Protein AF-A0A9Q0IFU2-F1 (afdb_monomer)

pLDDT: mean 84.74, std 19.42, range [34.97, 98.25]

InterPro domains:
  IPR011989 Armadillo-like helical [G3DSA:1.25.10.10] (1-83)

Radius of gyration: 16.81 Å; Cα contacts (8 Å, |Δi|>4): 98; chains: 1; bounding box: 32×30×63 Å

Mean predicted aligned error: 8.51 Å

Organism: NCBI:txid630683

Nearest PDB structures (foldseek):
  4db6-assembly1_A  TM=7.331E-01  e=4.283E-01  synthetic construct
  8a1i-assembly3_P  TM=8.491E-01  e=1.508E+00  Mus musculus
  8a1i-assembly1_A  TM=7.104E-01  e=8.471E-01  Mus musculus
  4e4v-assembly2_B  TM=8.224E-01  e=3.878E+00  Homo sapiens

Structure (mmCIF, N/CA/C/O backbone):
data_AF-A0A9Q0IFU2-F1
#
_entry.id   AF-A0A9Q0IFU2-F1
#
loop_
_atom_site.group_PDB
_atom_site.id
_atom_site.type_symbol
_atom_site.label_atom_id
_atom_site.label_alt_id
_atom_site.label_comp_id
_atom_site.label_asym_id
_atom_site.label_entity_id
_atom_site.label_seq_id
_atom_site.pdbx_PDB_ins_code
_atom_site.Cartn_x
_atom_site.Cartn_y
_atom_site.Cartn_z
_atom_site.occupancy
_atom_site.B_iso_or_equiv
_atom_site.auth_seq_id
_atom_site.auth_comp_id
_atom_site.auth_asym_id
_atom_site.auth_atom_id
_atom_site.pdbx_PDB_model_num
ATOM 1 N N . THR A 1 1 ? -13.754 -10.462 1.896 1.00 69.25 1 THR A N 1
ATOM 2 C CA . THR A 1 1 ? -12.825 -11.204 1.017 1.00 69.25 1 THR A CA 1
ATOM 3 C C . THR A 1 1 ? -11.531 -10.408 0.942 1.00 69.25 1 THR A C 1
ATOM 5 O O . THR A 1 1 ? -11.614 -9.187 0.903 1.00 69.25 1 THR A O 1
ATOM 8 N N . THR A 1 2 ? -10.353 -11.036 0.994 1.00 82.00 2 THR A N 1
ATOM 9 C CA . THR A 1 2 ? -9.044 -10.335 0.985 1.00 82.00 2 THR A CA 1
ATOM 10 C C . THR A 1 2 ? -8.438 -10.179 -0.410 1.00 82.00 2 THR A C 1
ATOM 12 O O . THR A 1 2 ? -7.490 -9.423 -0.573 1.00 82.00 2 THR A O 1
ATOM 15 N N . HIS A 1 3 ? -9.020 -10.812 -1.432 1.00 92.75 3 HIS A N 1
ATOM 16 C CA . HIS A 1 3 ? -8.490 -10.830 -2.804 1.00 92.75 3 HIS A CA 1
ATOM 17 C C . HIS A 1 3 ? -8.215 -9.453 -3.416 1.00 92.75 3 HIS A C 1
ATOM 19 O O . HIS A 1 3 ? -7.327 -9.308 -4.246 1.00 92.75 3 HIS A O 1
ATOM 25 N N . TRP A 1 4 ? -8.959 -8.420 -3.020 1.00 95.25 4 TRP A N 1
ATOM 26 C CA . TRP A 1 4 ? -8.715 -7.068 -3.517 1.00 95.25 4 TRP A CA 1
ATOM 27 C C . TRP A 1 4 ? -7.375 -6.493 -3.022 1.00 95.25 4 TRP A C 1
ATOM 29 O O . TRP A 1 4 ? -6.733 -5.765 -3.771 1.00 95.25 4 TRP A O 1
ATOM 39 N N . LEU A 1 5 ? -6.917 -6.856 -1.815 1.00 95.81 5 LEU A N 1
ATOM 40 C CA . LEU A 1 5 ? -5.597 -6.466 -1.305 1.00 95.81 5 LEU A CA 1
ATOM 41 C C . LEU A 1 5 ? -4.483 -7.146 -2.098 1.00 95.81 5 LEU A C 1
ATOM 43 O O . LEU A 1 5 ? -3.554 -6.470 -2.525 1.00 95.81 5 LEU A O 1
ATOM 47 N N . GLU A 1 6 ? -4.621 -8.447 -2.359 1.00 96.06 6 GLU A N 1
ATOM 48 C CA . GLU A 1 6 ? -3.669 -9.230 -3.162 1.00 96.06 6 GLU A CA 1
ATOM 49 C C . GLU A 1 6 ? -3.522 -8.636 -4.574 1.00 96.06 6 GLU A C 1
ATOM 51 O O . GLU A 1 6 ? -2.414 -8.495 -5.089 1.00 96.06 6 GLU A O 1
ATOM 56 N N . ILE A 1 7 ? -4.634 -8.202 -5.183 1.00 96.62 7 ILE A N 1
ATOM 57 C CA . ILE A 1 7 ? -4.631 -7.527 -6.490 1.00 96.62 7 ILE A CA 1
ATOM 58 C C . ILE A 1 7 ? -3.872 -6.195 -6.424 1.00 96.62 7 ILE A C 1
ATOM 60 O O . ILE A 1 7 ? -3.066 -5.902 -7.307 1.00 96.62 7 ILE A O 1
ATOM 64 N N . LEU A 1 8 ? -4.108 -5.380 -5.392 1.00 97.19 8 LEU A N 1
ATOM 65 C CA . LEU A 1 8 ? -3.406 -4.104 -5.231 1.00 97.19 8 LEU A CA 1
ATOM 66 C C . LEU A 1 8 ? -1.908 -4.312 -4.978 1.00 97.19 8 LEU A C 1
ATOM 68 O O . LEU A 1 8 ? -1.090 -3.629 -5.588 1.00 97.19 8 LEU A O 1
ATOM 72 N N . GLN A 1 9 ? -1.537 -5.279 -4.142 1.00 97.19 9 GLN A N 1
ATOM 73 C CA . GLN A 1 9 ? -0.143 -5.637 -3.873 1.00 97.19 9 GLN A CA 1
ATOM 74 C C . GLN A 1 9 ? 0.560 -6.132 -5.146 1.00 97.19 9 GLN A C 1
ATOM 76 O O . GLN A 1 9 ? 1.666 -5.686 -5.447 1.00 97.19 9 GLN A O 1
ATOM 81 N N . ALA A 1 10 ? -0.107 -6.959 -5.957 1.00 96.88 10 ALA A N 1
ATOM 82 C CA . ALA A 1 10 ? 0.413 -7.389 -7.254 1.00 96.88 10 ALA A CA 1
ATOM 83 C C . ALA A 1 10 ? 0.631 -6.207 -8.218 1.00 96.88 10 ALA A C 1
ATOM 85 O O . ALA A 1 10 ? 1.643 -6.163 -8.918 1.00 96.88 10 ALA A O 1
ATOM 86 N N . LEU A 1 11 ? -0.266 -5.210 -8.228 1.00 96.44 11 LEU A N 1
ATOM 87 C CA . LEU A 1 11 ? -0.064 -3.980 -9.004 1.00 96.44 11 LEU A CA 1
ATOM 88 C C . LEU A 1 11 ? 1.154 -3.185 -8.512 1.00 96.44 11 LEU A C 1
ATOM 90 O O . LEU A 1 11 ? 1.937 -2.714 -9.336 1.00 96.44 11 LEU A O 1
ATOM 94 N N . LEU A 1 12 ? 1.348 -3.063 -7.195 1.00 96.56 12 LEU A N 1
ATOM 95 C CA . LEU A 1 12 ? 2.504 -2.378 -6.600 1.00 96.56 12 LEU A CA 1
ATOM 96 C C . LEU A 1 12 ? 3.840 -3.096 -6.864 1.00 96.56 12 LEU A C 1
ATOM 98 O O . LEU A 1 12 ? 4.889 -2.455 -6.873 1.00 96.56 12 LEU A O 1
ATOM 102 N N . LEU A 1 13 ? 3.810 -4.405 -7.115 1.00 96.00 13 LEU A N 1
ATOM 103 C CA . LEU A 1 13 ? 4.987 -5.219 -7.440 1.00 96.00 13 LEU A CA 1
ATOM 104 C C . LEU A 1 13 ? 5.207 -5.413 -8.949 1.00 96.00 13 LEU A C 1
ATOM 106 O O . LEU A 1 13 ? 6.208 -6.001 -9.350 1.00 96.00 13 LEU A O 1
ATOM 110 N N . SER A 1 14 ? 4.310 -4.901 -9.797 1.00 95.94 14 SER A N 1
ATOM 111 C CA . SER A 1 14 ? 4.387 -5.045 -11.255 1.00 95.94 14 SER A CA 1
ATOM 112 C C . SER A 1 14 ? 5.736 -4.581 -11.812 1.00 95.94 14 SER A C 1
ATOM 114 O O . SER A 1 14 ? 6.170 -3.461 -11.544 1.00 95.94 14 SER A O 1
ATOM 116 N N . GLU A 1 15 ? 6.371 -5.378 -12.673 1.00 92.19 15 GLU A N 1
ATOM 117 C CA . GLU A 1 15 ? 7.605 -4.996 -13.379 1.00 92.19 15 GLU A CA 1
ATOM 118 C C . GLU A 1 15 ? 7.397 -3.799 -14.321 1.00 92.19 15 GLU A C 1
ATOM 120 O O . GLU A 1 15 ? 8.296 -2.976 -14.487 1.00 92.19 15 GLU A O 1
ATOM 125 N N . ALA A 1 16 ? 6.188 -3.641 -14.872 1.00 92.69 16 ALA A N 1
ATOM 126 C CA . ALA A 1 16 ? 5.826 -2.482 -15.678 1.00 92.69 16 ALA A CA 1
ATOM 127 C C . ALA A 1 16 ? 5.674 -1.230 -14.797 1.00 92.69 16 ALA A C 1
ATOM 129 O O . ALA A 1 16 ? 4.738 -1.139 -13.997 1.00 92.69 16 ALA A O 1
ATOM 130 N N . ALA A 1 17 ? 6.571 -0.256 -14.985 1.00 88.88 17 ALA A N 1
ATOM 131 C CA . ALA A 1 17 ? 6.624 0.981 -14.203 1.00 88.88 17 ALA A CA 1
ATOM 132 C C . ALA A 1 17 ? 5.307 1.778 -14.243 1.00 88.88 17 ALA A C 1
ATOM 134 O O . ALA A 1 17 ? 4.847 2.252 -13.205 1.00 88.88 17 ALA A O 1
ATOM 135 N N . ASP A 1 18 ? 4.647 1.848 -15.403 1.00 93.12 18 ASP A N 1
ATOM 136 C CA . ASP A 1 18 ? 3.365 2.548 -15.552 1.00 93.12 18 ASP A CA 1
ATOM 137 C C . ASP A 1 18 ? 2.248 1.902 -14.729 1.00 93.12 18 ASP A C 1
ATOM 139 O O . ASP A 1 18 ? 1.461 2.596 -14.081 1.00 93.12 18 ASP A O 1
ATOM 143 N N . LEU A 1 19 ? 2.174 0.566 -14.725 1.00 95.56 19 LEU A N 1
ATOM 144 C CA . LEU A 1 19 ? 1.200 -0.162 -13.908 1.00 95.56 19 LEU A CA 1
ATOM 145 C C . LEU A 1 19 ? 1.505 0.002 -12.423 1.00 95.56 19 LEU A C 1
ATOM 147 O O . LEU A 1 19 ? 0.584 0.219 -11.640 1.00 95.56 19 LEU A O 1
ATOM 151 N N . ARG A 1 20 ? 2.787 -0.019 -12.056 1.00 94.56 20 ARG A N 1
ATOM 152 C CA . ARG A 1 20 ? 3.239 0.179 -10.680 1.00 94.56 20 ARG A CA 1
ATOM 153 C C . ARG A 1 20 ? 2.862 1.557 -1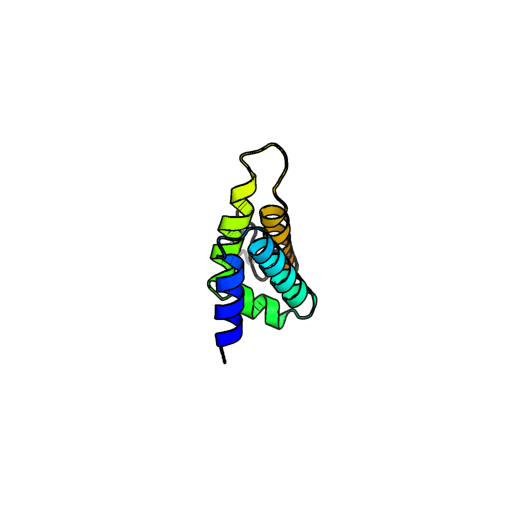0.144 1.00 94.56 20 ARG A C 1
ATOM 155 O O . ARG A 1 20 ? 2.254 1.666 -9.081 1.00 94.56 20 ARG A O 1
ATOM 162 N N . HIS A 1 21 ? 3.162 2.608 -10.907 1.00 95.00 21 HIS A N 1
ATOM 163 C CA . HIS A 1 21 ? 2.786 3.981 -10.579 1.00 95.00 21 HIS A CA 1
ATOM 164 C C . HIS A 1 21 ? 1.265 4.121 -10.443 1.00 95.00 21 HIS A C 1
ATOM 166 O O . HIS A 1 21 ? 0.773 4.651 -9.448 1.00 95.00 21 HIS A O 1
ATOM 172 N N . ARG A 1 22 ? 0.502 3.593 -11.410 1.00 96.56 22 ARG A N 1
ATOM 173 C CA . ARG A 1 22 ? -0.968 3.625 -11.365 1.00 96.56 22 ARG A CA 1
ATOM 174 C C . ARG A 1 22 ? -1.523 2.853 -10.169 1.00 96.56 22 ARG A C 1
ATOM 176 O O . ARG A 1 22 ? -2.474 3.326 -9.557 1.00 96.56 22 ARG A O 1
ATOM 183 N N . GLY A 1 23 ? -0.918 1.722 -9.809 1.00 97.31 23 GLY A N 1
ATOM 184 C CA . GLY A 1 23 ? -1.249 0.965 -8.603 1.00 97.31 23 GLY A CA 1
ATOM 185 C C . GLY A 1 23 ? -1.077 1.807 -7.339 1.00 97.31 23 GLY A C 1
ATOM 186 O O . GLY A 1 23 ? -2.007 1.906 -6.542 1.00 97.31 23 GLY A O 1
ATOM 187 N N . ALA A 1 24 ? 0.058 2.498 -7.203 1.00 97.00 24 ALA A N 1
ATOM 188 C CA . ALA A 1 24 ? 0.315 3.391 -6.072 1.00 97.00 24 ALA A CA 1
ATOM 189 C 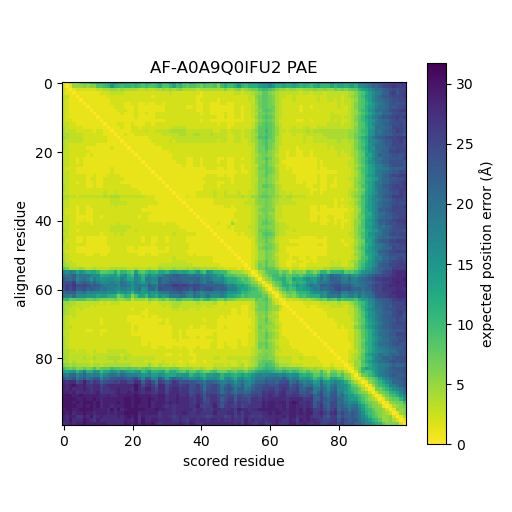C . ALA A 1 24 ? -0.692 4.552 -5.996 1.00 97.00 24 ALA A C 1
ATOM 191 O O . ALA A 1 24 ? -1.197 4.862 -4.921 1.00 97.00 24 ALA A O 1
ATOM 192 N N . VAL A 1 25 ? -1.051 5.155 -7.134 1.00 97.75 25 VAL A N 1
ATOM 193 C CA . VAL A 1 25 ? -2.078 6.211 -7.182 1.00 97.75 25 VAL A CA 1
ATOM 194 C C . VAL A 1 25 ? -3.457 5.680 -6.778 1.00 97.75 25 VAL A C 1
ATOM 196 O O . VAL A 1 25 ? -4.168 6.347 -6.031 1.00 97.75 25 VAL A O 1
ATOM 199 N N . VAL A 1 26 ? -3.843 4.479 -7.223 1.00 98.25 26 VAL A N 1
ATOM 200 C CA . VAL A 1 26 ? -5.114 3.853 -6.816 1.00 98.25 26 VAL A CA 1
ATOM 201 C C . VAL A 1 26 ? -5.139 3.603 -5.311 1.00 98.25 26 VAL A C 1
ATOM 203 O O . VAL A 1 26 ? -6.115 3.963 -4.660 1.00 98.25 26 VAL A O 1
ATOM 206 N N . VAL A 1 27 ? -4.062 3.047 -4.750 1.00 98.06 27 VAL A N 1
ATOM 207 C CA . VAL A 1 27 ? -3.925 2.832 -3.302 1.00 98.06 27 VAL A CA 1
ATOM 208 C C . VAL A 1 27 ? -4.060 4.152 -2.546 1.00 98.06 27 VAL A C 1
ATOM 210 O O . VAL A 1 27 ? -4.878 4.246 -1.634 1.00 98.06 27 VAL A O 1
ATOM 213 N N . ARG A 1 28 ? -3.349 5.200 -2.975 1.00 97.62 28 ARG A N 1
ATOM 214 C CA . ARG A 1 28 ? -3.448 6.539 -2.382 1.00 97.62 28 ARG A CA 1
ATOM 215 C C . ARG A 1 28 ? -4.881 7.071 -2.400 1.00 97.62 28 ARG A C 1
ATOM 217 O O . ARG A 1 28 ? -5.369 7.537 -1.377 1.00 97.62 28 ARG A O 1
ATOM 224 N N . ASN A 1 29 ? -5.567 6.962 -3.536 1.00 98.19 29 ASN A N 1
ATOM 225 C CA . ASN A 1 29 ? -6.943 7.434 -3.675 1.00 98.19 29 ASN A CA 1
ATOM 226 C C . ASN A 1 29 ? -7.913 6.661 -2.769 1.00 98.19 29 ASN A C 1
ATOM 228 O O . ASN A 1 29 ? -8.831 7.259 -2.220 1.00 98.19 29 ASN A O 1
ATOM 232 N N . LEU A 1 30 ? -7.712 5.351 -2.584 1.00 97.75 30 LEU A N 1
ATOM 233 C CA . LEU A 1 30 ? -8.509 4.551 -1.646 1.00 97.75 30 LEU A CA 1
ATOM 234 C C . LEU A 1 30 ? -8.299 5.009 -0.200 1.00 97.75 30 LEU A C 1
ATOM 236 O O . LEU A 1 30 ? -9.267 5.147 0.543 1.00 97.75 30 LEU A O 1
ATOM 240 N N . MET A 1 31 ? -7.049 5.288 0.180 1.00 97.56 31 MET A N 1
ATOM 241 C CA . MET A 1 31 ? -6.727 5.822 1.504 1.00 97.56 31 MET A CA 1
ATOM 242 C C . MET A 1 31 ? -7.351 7.202 1.727 1.00 97.56 31 MET A C 1
ATOM 244 O O . MET A 1 31 ? -7.863 7.469 2.806 1.00 97.56 31 MET A O 1
ATOM 248 N N . GLU A 1 32 ? -7.327 8.079 0.720 1.00 97.25 32 GLU A N 1
ATOM 249 C CA . GLU A 1 32 ? -7.955 9.405 0.795 1.00 97.25 32 GLU A CA 1
ATOM 250 C C . GLU A 1 32 ? -9.486 9.346 0.811 1.00 97.25 32 GLU A C 1
ATOM 252 O O . GLU A 1 32 ? -10.117 10.227 1.394 1.00 97.25 32 GLU A O 1
ATOM 257 N N . ALA A 1 33 ? -10.078 8.328 0.183 1.00 97.88 33 ALA A N 1
ATOM 258 C CA . ALA A 1 33 ? -11.522 8.143 0.149 1.00 97.88 33 ALA A CA 1
ATOM 259 C C . ALA A 1 33 ? -12.082 7.713 1.511 1.00 97.88 33 ALA A C 1
ATOM 261 O O . ALA A 1 33 ? -13.137 8.203 1.912 1.00 97.88 33 ALA A O 1
ATOM 262 N N . GLU A 1 34 ? -11.394 6.815 2.227 1.00 97.31 34 GLU A N 1
ATOM 263 C CA . GLU A 1 34 ? -11.861 6.326 3.523 1.00 97.31 34 GLU A CA 1
ATOM 264 C C . GLU A 1 34 ? -10.719 5.877 4.448 1.00 97.31 34 GLU A C 1
ATOM 266 O O . GLU A 1 34 ? -9.861 5.068 4.089 1.00 97.31 34 GLU A O 1
ATOM 271 N N . ARG A 1 35 ? -10.760 6.332 5.707 1.00 97.12 35 ARG A N 1
ATOM 272 C CA . ARG A 1 35 ? -9.767 5.971 6.731 1.00 97.12 35 ARG A CA 1
ATOM 273 C C . ARG A 1 35 ? -9.700 4.462 7.002 1.00 97.12 35 ARG A C 1
ATOM 275 O O . ARG A 1 35 ? -8.606 3.932 7.167 1.00 97.12 35 ARG A O 1
ATOM 282 N N . SER A 1 36 ? -10.838 3.765 7.026 1.00 97.06 36 SER A N 1
ATOM 283 C CA . SER A 1 36 ? -10.896 2.316 7.291 1.00 97.06 36 SER A CA 1
ATOM 284 C C . SER A 1 36 ? -10.150 1.499 6.220 1.00 97.06 36 SER A C 1
ATOM 286 O O . SER A 1 36 ? -9.506 0.488 6.519 1.00 97.06 36 SER A O 1
ATOM 288 N N . LEU A 1 37 ? -10.171 1.972 4.967 1.00 97.06 37 LEU A N 1
ATOM 289 C CA . LEU A 1 37 ? -9.404 1.395 3.866 1.00 97.06 37 LEU A CA 1
ATOM 290 C C . LEU A 1 37 ? -7.911 1.628 4.064 1.00 97.06 37 LEU A C 1
ATOM 292 O O . LEU A 1 37 ? -7.125 0.707 3.845 1.00 97.06 37 LEU A O 1
ATOM 296 N N . ALA A 1 38 ? -7.518 2.818 4.525 1.00 97.56 38 ALA A N 1
ATOM 297 C CA . ALA A 1 38 ? -6.130 3.095 4.873 1.00 97.56 38 ALA A CA 1
ATOM 298 C C . ALA A 1 38 ? -5.625 2.179 5.994 1.00 97.56 38 ALA A C 1
ATOM 300 O O . ALA A 1 38 ? -4.55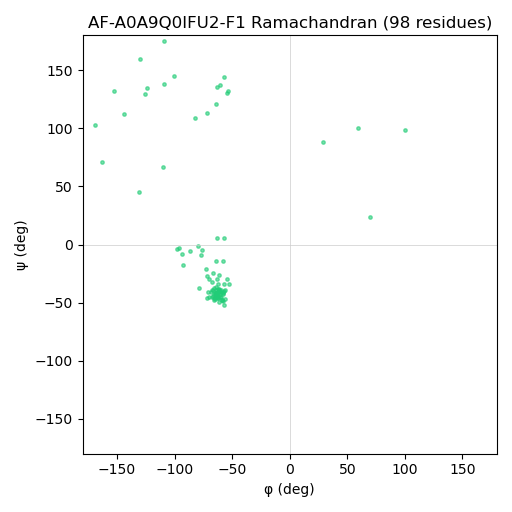5 1.595 5.858 1.00 97.56 38 ALA A O 1
ATOM 301 N N . GLU A 1 39 ? -6.406 1.987 7.058 1.00 97.62 39 GLU A N 1
ATOM 302 C CA . GLU A 1 39 ? -6.065 1.069 8.153 1.00 97.62 39 GLU A CA 1
ATOM 303 C C . GLU A 1 39 ? -5.901 -0.368 7.641 1.00 97.62 39 GLU A C 1
ATOM 305 O O . GLU A 1 39 ? -4.903 -1.028 7.933 1.00 97.62 39 GLU A O 1
ATOM 310 N N . THR A 1 40 ? -6.825 -0.822 6.791 1.00 97.25 40 THR A N 1
ATOM 311 C CA . THR A 1 40 ? -6.776 -2.163 6.191 1.00 97.25 40 THR A CA 1
ATOM 312 C C . THR A 1 40 ? -5.556 -2.346 5.280 1.00 97.25 40 THR A C 1
ATOM 314 O O . THR A 1 40 ? -4.903 -3.387 5.321 1.00 97.25 40 THR A O 1
ATOM 317 N N . LEU A 1 41 ? -5.217 -1.336 4.473 1.00 96.75 41 LEU A N 1
ATOM 318 C CA . LEU A 1 41 ? -4.041 -1.354 3.601 1.00 96.75 41 LEU A CA 1
ATOM 319 C C . LEU A 1 41 ? -2.741 -1.374 4.412 1.00 96.75 41 LEU A C 1
ATOM 321 O O . LEU A 1 41 ? -1.858 -2.180 4.117 1.00 96.75 41 LEU A O 1
ATOM 325 N N . MET A 1 42 ? -2.627 -0.527 5.438 1.00 96.69 42 MET A N 1
ATOM 326 C CA . MET A 1 42 ? -1.415 -0.418 6.259 1.00 96.69 42 MET A CA 1
ATOM 327 C C . MET A 1 42 ? -1.205 -1.616 7.193 1.00 96.69 42 MET A C 1
ATOM 329 O O . MET A 1 42 ? -0.074 -1.880 7.586 1.00 96.69 42 MET A O 1
ATOM 333 N N . ALA A 1 43 ? -2.258 -2.373 7.509 1.00 96.06 43 ALA A N 1
ATOM 334 C CA . ALA A 1 43 ? -2.164 -3.641 8.234 1.00 96.06 43 ALA A CA 1
ATOM 335 C C . ALA A 1 43 ? -1.741 -4.835 7.348 1.00 96.06 43 ALA A C 1
ATOM 337 O O . ALA A 1 43 ? -1.626 -5.956 7.841 1.00 96.06 43 ALA A O 1
ATOM 338 N N . SER A 1 44 ? -1.539 -4.617 6.044 1.00 96.25 44 SER A N 1
ATOM 339 C CA . SER A 1 44 ? -1.147 -5.646 5.075 1.00 96.25 44 SER A CA 1
ATOM 340 C C . SER A 1 44 ? 0.299 -5.469 4.594 1.00 96.25 44 SER A C 1
ATOM 342 O O . SER A 1 44 ? 0.936 -4.448 4.855 1.00 96.25 44 SER A O 1
ATOM 344 N N . GLU A 1 45 ? 0.792 -6.415 3.788 1.00 96.19 45 GLU A N 1
ATOM 345 C CA . GLU A 1 45 ? 2.109 -6.334 3.128 1.00 96.19 45 GLU A CA 1
ATOM 346 C C . GLU A 1 45 ? 2.268 -5.095 2.224 1.00 96.19 45 GLU A C 1
ATOM 348 O O . GLU A 1 45 ? 3.384 -4.714 1.873 1.00 96.19 45 GLU A O 1
ATOM 353 N N . ALA A 1 46 ? 1.172 -4.399 1.888 1.00 96.69 46 ALA A N 1
ATOM 354 C CA . ALA A 1 46 ? 1.233 -3.148 1.140 1.00 96.69 46 ALA A CA 1
ATOM 355 C C . ALA A 1 46 ? 2.096 -2.084 1.843 1.00 96.69 46 ALA A C 1
ATOM 357 O O . ALA A 1 46 ? 2.778 -1.329 1.155 1.00 96.69 46 ALA A O 1
ATOM 358 N N . LEU A 1 47 ? 2.122 -2.036 3.183 1.00 97.06 47 LEU A N 1
ATOM 359 C CA . LEU A 1 47 ? 2.975 -1.096 3.923 1.00 97.06 47 LEU A CA 1
ATOM 360 C C . LEU A 1 47 ? 4.464 -1.341 3.650 1.00 97.06 47 LEU A C 1
ATOM 362 O O . LEU A 1 47 ? 5.213 -0.393 3.399 1.00 97.06 47 LEU A O 1
ATOM 366 N N . GLU A 1 48 ? 4.898 -2.600 3.683 1.00 96.38 48 GLU A N 1
ATOM 367 C CA . GLU A 1 48 ? 6.289 -2.968 3.414 1.00 96.38 48 GLU A CA 1
ATOM 368 C C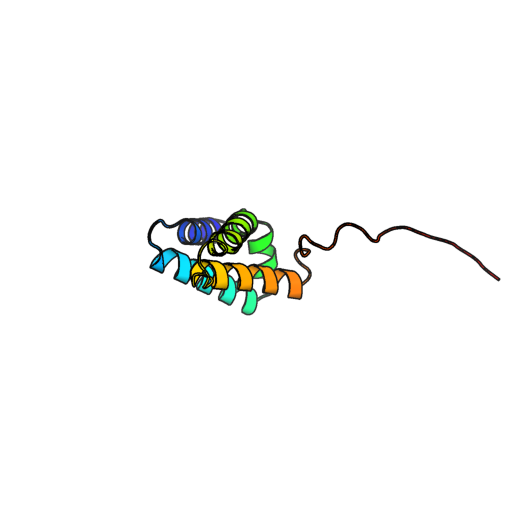 . GLU A 1 48 ? 6.661 -2.639 1.965 1.00 96.38 48 GLU A C 1
ATOM 370 O O . GLU A 1 48 ? 7.666 -1.967 1.717 1.00 96.38 48 GLU A O 1
ATOM 375 N N . ILE A 1 49 ? 5.794 -3.014 1.020 1.00 96.44 49 ILE A N 1
ATOM 376 C CA . ILE A 1 49 ? 5.973 -2.736 -0.407 1.00 96.44 49 ILE A CA 1
ATOM 377 C C . ILE A 1 49 ? 6.117 -1.224 -0.648 1.00 96.44 49 ILE A C 1
ATOM 379 O O . ILE A 1 49 ? 7.100 -0.781 -1.245 1.00 96.44 49 ILE A O 1
ATOM 383 N N . LEU A 1 50 ? 5.190 -0.412 -0.129 1.00 96.12 50 LEU A N 1
ATOM 384 C CA . LEU A 1 50 ? 5.223 1.050 -0.258 1.00 96.12 50 LEU A CA 1
ATOM 385 C C . LEU A 1 50 ? 6.471 1.659 0.396 1.00 96.12 50 LEU A C 1
ATOM 387 O O . LEU A 1 50 ? 7.069 2.576 -0.166 1.00 96.12 50 LEU A O 1
ATOM 391 N N . SER A 1 51 ? 6.905 1.128 1.541 1.00 94.69 51 SER A N 1
ATOM 392 C CA . SER A 1 51 ? 8.112 1.585 2.243 1.00 94.69 51 SER A CA 1
ATOM 393 C C . SER A 1 51 ? 9.385 1.351 1.431 1.00 94.69 51 SER A C 1
ATOM 395 O O . SER A 1 51 ? 10.278 2.201 1.414 1.00 94.69 51 SER A O 1
ATOM 397 N N . VAL A 1 52 ? 9.484 0.213 0.740 1.00 93.69 52 VAL A N 1
ATOM 398 C CA . VAL A 1 52 ? 10.601 -0.079 -0.170 1.00 93.69 52 VAL A CA 1
ATOM 399 C C . VAL A 1 52 ? 10.524 0.804 -1.416 1.00 93.69 52 VAL A C 1
ATOM 401 O O . VAL A 1 52 ? 11.524 1.410 -1.805 1.00 93.69 52 VAL A O 1
ATOM 404 N N . MET A 1 53 ? 9.335 0.942 -2.010 1.00 92.12 53 MET A N 1
ATOM 405 C CA . MET A 1 53 ? 9.112 1.777 -3.196 1.00 92.12 53 MET A CA 1
ATOM 406 C C . MET A 1 53 ? 9.458 3.250 -2.950 1.00 92.12 53 MET A C 1
ATOM 408 O O . MET A 1 53 ? 10.084 3.881 -3.802 1.00 92.12 53 MET A O 1
ATOM 412 N N . ALA A 1 54 ? 9.103 3.791 -1.783 1.00 92.19 54 ALA A N 1
ATOM 413 C CA . ALA A 1 54 ? 9.415 5.167 -1.411 1.00 92.19 54 ALA A CA 1
ATOM 414 C C . ALA A 1 54 ? 10.934 5.416 -1.358 1.00 92.19 54 ALA A C 1
ATOM 416 O O . ALA A 1 54 ? 11.412 6.424 -1.876 1.00 92.19 54 ALA A O 1
ATOM 417 N N . LYS A 1 55 ? 11.715 4.461 -0.833 1.00 87.19 55 LYS A N 1
ATOM 418 C CA . LYS A 1 55 ? 13.185 4.557 -0.724 1.00 87.19 55 LYS A CA 1
ATOM 419 C C . LYS A 1 55 ? 13.917 4.441 -2.068 1.00 87.19 55 LYS A C 1
ATOM 421 O O . LYS A 1 55 ? 15.007 4.991 -2.218 1.00 87.19 55 LYS A O 1
ATOM 426 N N . GLY A 1 56 ? 13.330 3.753 -3.050 1.00 70.31 56 GLY A N 1
ATOM 427 C CA . GLY A 1 56 ? 13.960 3.458 -4.345 1.00 70.31 56 GLY A CA 1
ATOM 428 C C . GLY A 1 56 ? 14.284 4.674 -5.229 1.00 70.31 56 GLY A C 1
ATOM 429 O O . GLY A 1 56 ? 15.059 4.540 -6.170 1.00 70.31 56 GLY A O 1
ATOM 430 N N . GLY A 1 57 ? 13.741 5.862 -4.930 1.00 60.91 57 GLY A N 1
ATOM 431 C CA . GLY A 1 57 ? 13.959 7.093 -5.705 1.00 60.91 57 GLY A CA 1
ATOM 432 C C . GLY A 1 57 ? 15.194 7.921 -5.320 1.00 60.91 57 GLY A C 1
ATOM 433 O O . GLY A 1 57 ? 15.493 8.905 -5.989 1.00 60.91 57 GLY A O 1
ATOM 434 N N . SER A 1 58 ? 15.927 7.555 -4.263 1.00 52.78 58 SER A N 1
ATOM 435 C CA . SER A 1 58 ? 17.001 8.391 -3.696 1.00 52.78 58 SER A CA 1
ATOM 436 C C . SER A 1 58 ? 18.320 8.411 -4.498 1.00 52.78 58 SER A C 1
ATOM 438 O O . SER A 1 58 ? 19.247 9.123 -4.113 1.00 52.78 58 SER A O 1
ATOM 440 N N . GLY A 1 59 ? 18.444 7.626 -5.576 1.00 53.03 59 GLY A N 1
ATOM 441 C CA . GLY A 1 59 ? 19.698 7.449 -6.331 1.00 53.03 59 GLY A CA 1
ATOM 442 C C . GLY A 1 59 ? 19.898 8.391 -7.526 1.00 53.03 59 GLY A C 1
ATOM 443 O O . GLY A 1 59 ? 21.023 8.558 -7.990 1.00 53.03 59 GLY A O 1
ATOM 444 N N . SER A 1 60 ? 18.839 9.032 -8.020 1.00 49.62 60 SER A N 1
ATOM 445 C CA . SER A 1 60 ? 18.894 10.010 -9.113 1.00 49.62 60 SER A CA 1
ATOM 446 C C . SER A 1 60 ? 18.271 11.313 -8.635 1.00 49.62 60 SER A C 1
ATOM 448 O O . SER A 1 60 ? 17.212 11.273 -8.027 1.00 49.62 60 SER A O 1
ATOM 450 N N . GLY A 1 61 ? 18.892 12.466 -8.902 1.00 52.41 61 GLY A N 1
ATOM 451 C CA . GLY A 1 61 ? 18.528 13.785 -8.343 1.00 52.41 61 GLY A CA 1
ATOM 452 C C . GLY A 1 61 ? 17.092 14.301 -8.576 1.00 52.41 61 GLY A C 1
ATOM 453 O O . GLY A 1 61 ? 16.799 15.431 -8.196 1.00 52.41 61 GLY A O 1
ATOM 454 N N . ALA A 1 62 ? 16.200 13.500 -9.164 1.00 58.81 62 ALA A N 1
ATOM 455 C CA . ALA A 1 62 ? 14.756 13.682 -9.152 1.00 58.81 62 ALA A CA 1
ATOM 456 C C . ALA A 1 62 ? 14.085 12.400 -8.626 1.00 58.81 62 ALA A C 1
ATOM 458 O O . ALA A 1 62 ? 14.362 11.307 -9.123 1.00 58.81 62 ALA A O 1
ATOM 459 N N . ALA A 1 63 ? 13.193 12.541 -7.640 1.00 66.06 63 ALA A N 1
ATOM 460 C CA . ALA A 1 63 ? 12.391 11.428 -7.144 1.00 66.06 63 ALA A CA 1
ATOM 461 C C . ALA A 1 63 ? 11.467 10.917 -8.261 1.00 66.06 63 ALA A C 1
ATOM 463 O O . ALA A 1 63 ? 10.650 11.672 -8.795 1.00 66.06 63 ALA A O 1
ATOM 464 N N . ASP A 1 64 ? 11.615 9.641 -8.611 1.00 86.19 64 ASP A N 1
ATOM 465 C CA . ASP A 1 64 ? 10.785 8.961 -9.604 1.00 86.19 64 ASP A CA 1
ATOM 466 C C . ASP A 1 64 ? 9.282 9.022 -9.222 1.00 86.19 64 ASP A C 1
ATOM 468 O O . ASP A 1 64 ? 8.951 8.959 -8.029 1.00 86.19 64 ASP A O 1
ATOM 472 N N . PRO A 1 65 ? 8.348 9.149 -10.192 1.00 89.88 65 PRO A N 1
ATOM 473 C CA . PRO A 1 65 ? 6.913 9.228 -9.915 1.00 89.88 65 PRO A CA 1
ATOM 474 C C . PRO A 1 65 ? 6.369 8.095 -9.037 1.00 89.88 65 PRO A C 1
ATOM 476 O O . PRO A 1 65 ? 5.479 8.339 -8.222 1.00 89.88 65 PRO A O 1
ATOM 479 N N . VAL A 1 66 ? 6.907 6.875 -9.150 1.00 91.50 66 VAL A N 1
ATOM 480 C CA . VAL A 1 66 ? 6.519 5.738 -8.304 1.00 91.50 66 VAL A CA 1
ATOM 481 C C . VAL A 1 66 ? 6.910 5.996 -6.852 1.00 91.50 66 VAL A C 1
ATOM 483 O O . VAL A 1 66 ? 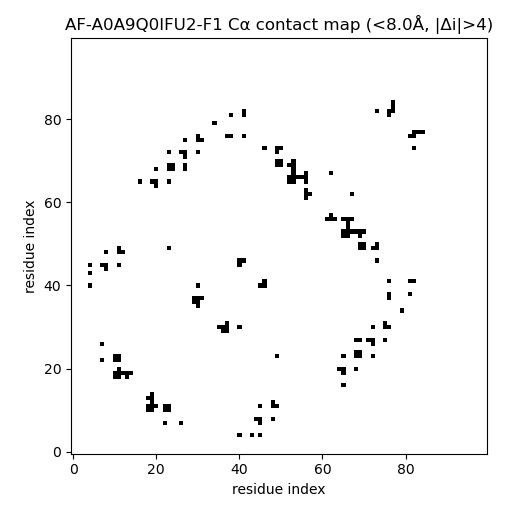6.079 5.835 -5.959 1.00 91.50 66 VAL A O 1
ATOM 486 N N . SER A 1 67 ? 8.150 6.430 -6.611 1.00 92.81 67 SER A N 1
ATOM 487 C CA . SER A 1 67 ? 8.649 6.757 -5.268 1.00 92.81 67 SER A CA 1
ATOM 488 C C . SER A 1 67 ? 7.828 7.886 -4.638 1.00 92.81 67 SER A C 1
ATOM 490 O O . SER A 1 67 ? 7.404 7.769 -3.488 1.00 92.81 67 SER A O 1
ATOM 492 N N . LYS A 1 68 ? 7.491 8.927 -5.411 1.00 93.25 68 LYS A N 1
ATOM 493 C CA . LYS A 1 68 ? 6.635 10.029 -4.947 1.00 93.25 68 LYS A CA 1
ATOM 494 C C . LYS A 1 68 ? 5.215 9.570 -4.598 1.00 93.25 68 LYS A C 1
ATOM 496 O O . LYS A 1 68 ? 4.676 9.984 -3.573 1.00 93.25 68 LYS A O 1
ATOM 501 N N . ALA A 1 69 ? 4.601 8.732 -5.433 1.00 94.62 69 ALA A N 1
ATOM 502 C CA . ALA A 1 69 ? 3.264 8.202 -5.168 1.00 94.62 69 ALA A CA 1
ATOM 503 C C . ALA A 1 69 ? 3.248 7.302 -3.920 1.00 94.62 69 ALA A C 1
ATOM 505 O O . ALA A 1 69 ? 2.344 7.418 -3.092 1.00 94.62 69 ALA A O 1
ATOM 506 N N . ALA A 1 70 ? 4.272 6.459 -3.756 1.00 95.81 70 ALA A N 1
ATOM 507 C CA . ALA A 1 70 ? 4.434 5.615 -2.578 1.00 95.81 70 ALA A CA 1
ATOM 508 C C . ALA A 1 70 ? 4.634 6.447 -1.303 1.00 95.81 70 ALA A C 1
ATOM 510 O O . ALA A 1 70 ? 3.946 6.210 -0.311 1.00 95.81 70 ALA A O 1
ATOM 511 N N . GLN A 1 71 ? 5.490 7.474 -1.349 1.00 95.69 71 GLN A N 1
ATOM 512 C CA . GLN A 1 71 ? 5.683 8.398 -0.230 1.00 95.69 71 GLN A CA 1
ATOM 513 C C . GLN A 1 71 ? 4.369 9.085 0.159 1.00 95.69 71 GLN A C 1
ATOM 515 O O . GLN A 1 71 ? 4.024 9.111 1.332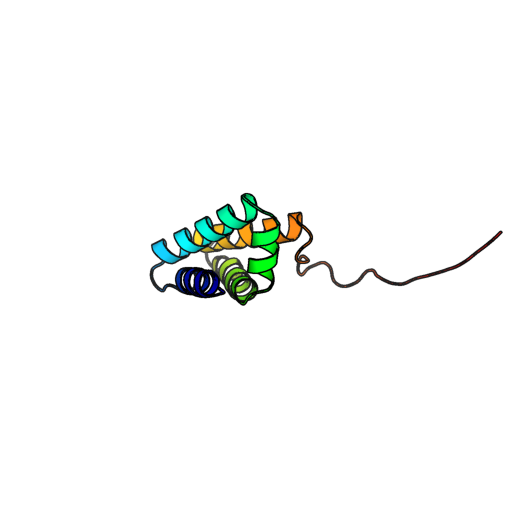 1.00 95.69 71 GLN A O 1
ATOM 520 N N . GLY A 1 72 ? 3.571 9.527 -0.818 1.00 96.00 72 GLY A N 1
ATOM 521 C CA . GLY A 1 72 ? 2.261 10.122 -0.551 1.00 96.00 72 GLY A CA 1
ATOM 522 C C . GLY A 1 72 ? 1.264 9.178 0.138 1.00 96.00 72 GLY A C 1
ATOM 523 O O . GLY A 1 72 ? 0.373 9.656 0.835 1.00 96.00 72 GLY A O 1
ATOM 524 N N . CYS A 1 73 ? 1.401 7.857 -0.025 1.00 97.44 73 CYS A N 1
ATOM 525 C CA . CYS A 1 73 ? 0.613 6.883 0.737 1.00 97.44 73 CYS A CA 1
ATOM 526 C C . CYS A 1 73 ? 1.078 6.826 2.199 1.00 97.44 73 CYS A C 1
ATOM 528 O O . CYS A 1 73 ? 0.253 6.865 3.111 1.00 97.44 73 CYS A O 1
ATOM 530 N N . LEU A 1 74 ? 2.395 6.772 2.426 1.00 97.25 74 LEU A N 1
ATOM 531 C CA . LEU A 1 74 ? 2.982 6.746 3.770 1.00 97.25 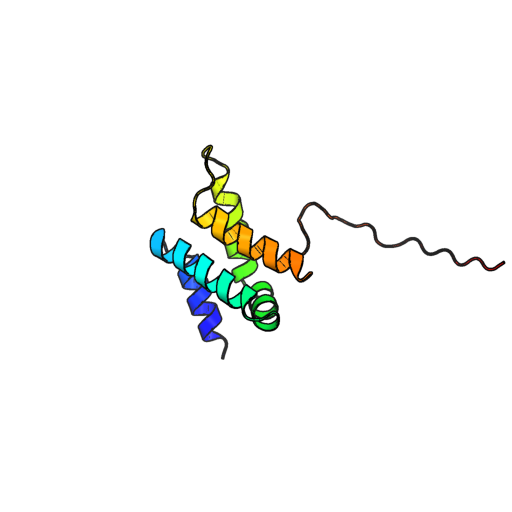74 LEU A CA 1
ATOM 532 C C . LEU A 1 74 ? 2.672 8.034 4.537 1.00 97.25 74 LEU A C 1
ATOM 534 O O . LEU A 1 74 ? 2.242 7.971 5.686 1.00 97.25 74 LEU A O 1
ATOM 538 N N . ASP A 1 75 ? 2.795 9.189 3.883 1.00 96.62 75 ASP A N 1
ATOM 539 C CA . ASP A 1 75 ? 2.449 10.490 4.457 1.00 96.62 75 ASP A CA 1
ATOM 540 C C . ASP A 1 75 ? 0.982 10.516 4.893 1.00 96.62 75 ASP A C 1
ATOM 542 O O . ASP A 1 75 ? 0.667 10.979 5.989 1.00 96.62 75 ASP A O 1
ATOM 546 N N . LYS A 1 76 ? 0.079 9.948 4.081 1.00 97.44 76 LYS A N 1
ATOM 547 C CA . LYS A 1 76 ? -1.344 9.871 4.425 1.00 97.44 76 LYS A CA 1
ATOM 548 C C . LYS A 1 76 ? -1.609 8.961 5.624 1.00 97.44 76 LYS A C 1
ATOM 550 O O . LYS A 1 76 ? -2.436 9.280 6.475 1.00 97.44 76 LYS A O 1
ATOM 555 N N . ALA A 1 77 ? -0.901 7.838 5.715 1.00 97.25 77 ALA A N 1
ATOM 556 C CA . ALA A 1 77 ? -0.990 6.948 6.867 1.00 97.25 77 ALA A CA 1
ATOM 557 C C . ALA A 1 77 ? -0.462 7.606 8.155 1.00 97.25 77 ALA A C 1
ATOM 559 O O . ALA A 1 77 ? -1.053 7.409 9.217 1.00 97.25 77 ALA A O 1
ATOM 560 N N . ILE A 1 78 ? 0.601 8.414 8.063 1.00 97.00 78 ILE A N 1
ATOM 561 C CA . ILE A 1 78 ? 1.120 9.221 9.179 1.00 97.00 78 ILE A CA 1
ATOM 562 C C . ILE A 1 78 ? 0.110 10.305 9.571 1.00 97.00 78 ILE A C 1
ATOM 564 O O . ILE A 1 78 ? -0.178 10.463 10.753 1.00 97.00 78 ILE A O 1
ATOM 568 N N . GLU A 1 79 ? -0.480 11.008 8.599 1.00 96.56 79 GLU A N 1
ATOM 569 C CA . GLU A 1 79 ? -1.525 12.019 8.828 1.00 96.56 79 GLU A CA 1
ATOM 570 C C . GLU A 1 79 ? -2.721 11.430 9.593 1.00 96.56 79 GLU A C 1
ATOM 572 O O . GLU A 1 79 ? -3.273 12.062 10.492 1.00 96.56 79 GLU A O 1
ATOM 577 N N . TYR A 1 80 ? -3.102 10.189 9.282 1.00 97.06 80 TYR A N 1
ATOM 578 C CA . TYR A 1 80 ? -4.146 9.468 10.011 1.00 97.06 80 TYR A CA 1
ATOM 579 C C . TYR A 1 80 ? -3.695 8.896 11.362 1.00 97.06 80 TYR A C 1
ATOM 581 O O . TYR A 1 80 ? -4.542 8.432 12.131 1.00 97.06 80 TYR A O 1
ATOM 589 N N . GLY A 1 81 ? -2.400 8.936 11.678 1.00 96.25 81 GLY A N 1
ATOM 590 C CA . GLY A 1 81 ? -1.822 8.336 12.881 1.00 96.25 81 GLY A CA 1
ATOM 591 C C . GLY A 1 81 ? -1.831 6.805 12.861 1.00 96.25 81 GLY A C 1
ATOM 592 O O . GLY A 1 81 ? -1.838 6.183 13.918 1.00 96.25 81 GLY A O 1
ATOM 593 N N . ILE A 1 82 ? -1.883 6.196 11.672 1.00 96.81 82 ILE A N 1
ATOM 594 C CA . ILE A 1 82 ? -1.886 4.736 11.488 1.00 96.81 82 ILE A CA 1
ATOM 595 C C . ILE A 1 82 ? -0.465 4.180 11.632 1.00 96.81 82 ILE A C 1
ATOM 597 O O . ILE A 1 82 ? -0.274 3.103 12.190 1.00 96.81 82 ILE A O 1
ATOM 601 N N . ILE A 1 83 ? 0.533 4.922 11.143 1.00 94.50 83 ILE A N 1
ATOM 602 C CA . ILE A 1 83 ? 1.954 4.569 11.239 1.00 94.50 83 ILE A CA 1
ATOM 603 C C . ILE A 1 83 ? 2.764 5.751 11.779 1.00 94.50 83 ILE A C 1
ATOM 605 O O . ILE A 1 83 ? 2.335 6.901 11.698 1.00 94.50 83 ILE A O 1
ATOM 609 N N . GLN A 1 84 ? 3.955 5.467 12.305 1.00 91.00 84 GLN A N 1
ATOM 610 C CA . GLN A 1 84 ? 4.897 6.480 12.784 1.00 91.00 84 GLN A CA 1
ATOM 611 C C . GLN A 1 84 ? 5.992 6.738 11.748 1.00 91.00 84 GLN A C 1
ATOM 613 O O . GLN A 1 84 ? 6.452 5.821 11.065 1.00 91.00 84 GLN A O 1
ATOM 618 N N . SER A 1 85 ? 6.448 7.988 11.657 1.00 81.75 85 SER A N 1
ATOM 619 C CA . SER A 1 85 ? 7.660 8.315 10.904 1.00 81.75 85 SER A CA 1
ATOM 620 C C . SER A 1 85 ? 8.863 7.625 11.553 1.00 81.75 85 SER A C 1
ATOM 622 O O . SER A 1 85 ? 9.026 7.681 12.771 1.00 81.75 85 SER A O 1
ATOM 624 N N . SER A 1 86 ? 9.747 7.008 10.761 1.00 66.25 86 SER A N 1
ATOM 625 C CA . SER A 1 86 ? 10.935 6.289 11.262 1.00 66.25 86 SER A CA 1
ATOM 626 C C . SER A 1 86 ? 11.971 7.170 11.995 1.00 66.25 86 SER A C 1
ATOM 628 O O . SER A 1 86 ? 13.034 6.674 12.356 1.00 66.25 86 SER A O 1
ATOM 630 N N . GLY A 1 87 ? 11.684 8.457 12.222 1.00 54.69 87 GLY A N 1
ATOM 631 C CA . GLY A 1 87 ? 12.465 9.367 13.067 1.00 54.69 87 GLY A CA 1
ATOM 632 C C . GLY A 1 87 ? 11.933 9.551 14.494 1.00 54.69 87 GLY A C 1
ATOM 633 O O . GLY A 1 87 ? 12.586 10.230 15.280 1.00 54.69 87 GLY A O 1
ATOM 634 N N . GLU A 1 88 ? 10.788 8.963 14.853 1.00 46.41 88 GLU A N 1
ATOM 635 C CA . GLU A 1 88 ? 10.163 9.150 16.170 1.00 46.41 88 GLU A CA 1
ATOM 636 C C . GLU A 1 88 ? 10.253 7.869 17.013 1.00 46.41 88 GLU A C 1
ATOM 638 O O . GLU A 1 88 ? 9.273 7.193 17.311 1.00 46.41 88 GLU A O 1
ATOM 643 N N . ALA A 1 89 ? 11.481 7.500 17.384 1.00 44.09 89 ALA A N 1
ATOM 644 C CA . ALA A 1 89 ? 11.720 6.478 18.394 1.00 44.09 89 ALA A CA 1
ATOM 645 C C . ALA A 1 89 ? 11.604 7.091 19.802 1.00 44.09 89 ALA A C 1
ATOM 647 O O . ALA A 1 89 ? 12.480 7.825 20.244 1.00 44.09 89 ALA A O 1
ATOM 648 N N . VAL A 1 90 ? 10.528 6.717 20.495 1.00 50.44 90 VAL A N 1
ATOM 649 C CA . VAL A 1 90 ? 10.363 6.656 21.957 1.00 50.44 90 VAL A CA 1
ATOM 650 C C . VAL A 1 90 ? 10.558 7.964 22.752 1.00 50.44 90 VAL A C 1
ATOM 652 O O . VAL A 1 90 ? 11.643 8.378 23.145 1.00 50.44 90 VAL A O 1
ATOM 655 N N . GLY A 1 91 ? 9.422 8.562 23.101 1.00 42.81 91 GLY A N 1
ATOM 656 C CA . GLY A 1 91 ? 9.278 9.546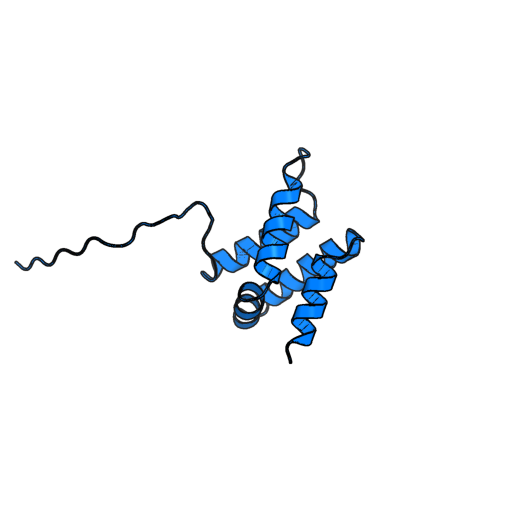 24.171 1.00 42.81 91 GLY A CA 1
ATOM 657 C C . GLY A 1 91 ? 8.110 9.179 25.085 1.00 42.81 91 GLY A C 1
ATOM 658 O O . GLY A 1 91 ? 7.278 10.023 25.386 1.00 42.81 91 GLY A O 1
ATOM 659 N N . THR A 1 92 ? 7.990 7.910 25.485 1.00 53.62 92 THR A N 1
ATOM 660 C CA . THR A 1 92 ? 7.018 7.476 26.501 1.00 53.62 92 THR A CA 1
ATOM 661 C C . THR A 1 92 ? 7.720 7.096 27.802 1.00 53.62 92 THR A C 1
ATOM 663 O O . THR A 1 92 ? 8.692 6.348 27.769 1.00 53.62 92 THR A O 1
ATOM 666 N N . ALA A 1 93 ? 7.111 7.515 28.919 1.00 46.97 93 ALA A N 1
ATOM 667 C CA . ALA A 1 93 ? 7.269 7.048 30.306 1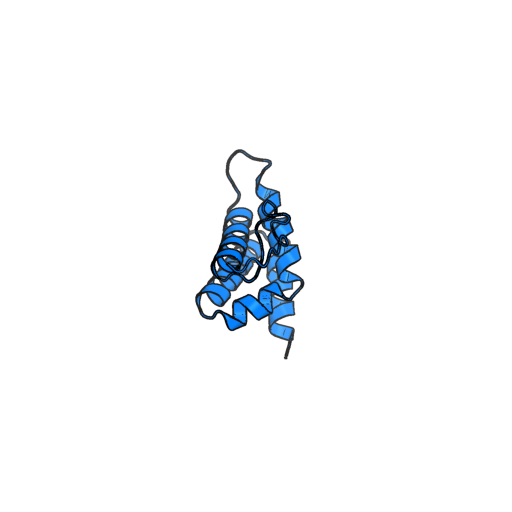.00 46.97 93 ALA A CA 1
ATOM 668 C C . ALA A 1 93 ? 8.156 7.888 31.249 1.00 46.97 93 ALA A C 1
ATOM 670 O O . ALA A 1 93 ? 9.365 7.716 31.357 1.00 46.97 93 ALA A O 1
ATOM 671 N N . GLY A 1 94 ? 7.483 8.724 32.043 1.00 34.97 94 GLY A N 1
ATOM 672 C CA . GLY A 1 94 ? 8.020 9.362 33.240 1.00 34.97 94 GLY A CA 1
ATOM 673 C C . GLY A 1 94 ? 6.882 9.886 34.107 1.00 34.97 94 GLY A C 1
ATOM 674 O O . GLY A 1 94 ? 6.648 11.088 34.163 1.00 34.97 94 GLY A O 1
ATOM 675 N N . GLY A 1 95 ? 6.131 8.982 34.741 1.00 46.88 95 GLY A N 1
ATOM 676 C CA . GLY A 1 95 ? 5.191 9.372 35.784 1.00 46.88 95 GLY A CA 1
ATOM 677 C C . GLY A 1 95 ? 5.919 10.057 36.941 1.00 46.88 95 GLY A C 1
ATOM 678 O O . GLY A 1 95 ? 6.958 9.581 37.396 1.00 46.88 95 GLY A O 1
ATOM 679 N N . ARG A 1 96 ? 5.338 11.140 37.451 1.00 38.12 96 ARG A N 1
ATOM 680 C CA . ARG A 1 96 ? 5.405 11.483 38.870 1.00 38.12 96 ARG A CA 1
ATOM 681 C C . ARG A 1 96 ? 4.085 12.109 39.282 1.00 38.12 96 ARG A C 1
ATOM 683 O O . ARG A 1 96 ? 3.716 13.187 38.836 1.00 38.12 96 ARG A O 1
ATOM 690 N N . VAL A 1 97 ? 3.401 11.348 40.122 1.00 51.81 97 VAL A N 1
ATOM 691 C CA . VAL A 1 97 ? 2.493 11.832 41.151 1.00 51.81 97 VAL A CA 1
ATOM 692 C C . VAL A 1 97 ? 3.252 12.824 42.036 1.00 51.81 97 VAL A C 1
ATOM 694 O O . VAL A 1 97 ? 4.352 12.495 42.475 1.00 51.81 97 VAL A O 1
ATOM 697 N N . SER A 1 98 ? 2.640 13.987 42.250 1.00 47.12 98 SER A N 1
ATOM 698 C CA . SER A 1 98 ? 2.712 14.910 43.398 1.00 47.12 98 SER A CA 1
ATOM 699 C C . SER A 1 98 ? 1.556 15.893 43.123 1.00 47.12 98 SER A C 1
ATOM 701 O O . SER A 1 98 ? 1.615 16.601 42.123 1.00 47.12 98 SER A O 1
ATOM 703 N N . GLU A 1 99 ? 0.378 15.857 43.758 1.00 40.22 99 GLU A N 1
ATOM 704 C CA . GLU A 1 99 ? 0.130 16.025 45.201 1.00 40.22 99 GLU A CA 1
ATOM 705 C C . GLU A 1 99 ? 1.200 16.912 45.838 1.00 40.22 99 GLU A C 1
ATOM 707 O O . GLU A 1 99 ? 2.280 16.430 46.167 1.00 40.22 99 GLU A O 1
ATOM 712 N N . GLU A 1 100 ? 0.974 18.229 45.834 1.00 40.69 100 GLU A N 1
ATOM 713 C CA . GLU A 1 100 ? 0.453 19.019 46.970 1.00 40.69 100 GLU A CA 1
ATOM 714 C C . GLU A 1 100 ? 0.032 20.425 46.503 1.00 40.69 100 GLU A C 1
ATOM 716 O O . GLU A 1 100 ? 0.688 20.974 45.586 1.00 40.69 100 GLU A O 1
#

Solvent-accessible surface area (backbone atoms only — not comparable to full-atom values): 5854 Å² total; per-residue (Å²): 132,66,64,66,55,57,53,49,44,51,29,56,65,38,87,51,63,70,54,17,33,50,30,30,48,52,52,34,50,46,35,74,72,34,66,71,53,34,53,57,44,59,75,37,72,48,41,60,53,33,56,54,41,31,60,69,21,79,86,48,103,61,70,40,70,46,15,52,35,21,40,54,36,54,53,50,35,39,75,70,65,76,48,77,62,96,84,71,80,81,91,79,90,80,90,74,93,70,91,130

Sequence (100 aa):
TTHWLEILQALLLSEAADLRHRGAVVVRNLMEAERSLAETLMASEALEILSVMAKGGSGSGAADPVSKAAQGCLDKAIEYGIIQSSGEAVGTAGGRVSEE

Secondary structure (DSSP, 8-state):
--HHHHHHHHHHH-SSHHHHHHHHHHHHHHHHH-HHHHHHHHTSTHHHHHHHHHHTTTTSSS--HHHHHHHHHHHHHHHTTSS--TT-------------

Foldseek 3Di:
DCVVLVVLVCQCVDPPPVSNLVSLQVLLVQCVVDVVSLLVNCVDCNVVSLVVQLVVQPPDPDRDSNNVSSVSSVVSCVVSVSDDDPVDPDDDDDDDDDDD